Protein AF-A0A447TYF1-F1 (afdb_monomer_lite)

pLDDT: mean 91.15, std 12.7, range [43.66, 98.06]

Organism: Salmonella enterica I (NCBI:txid59201)

Structure (mmCIF, N/CA/C/O backbone):
data_AF-A0A447TYF1-F1
#
_entry.id   AF-A0A447TYF1-F1
#
loop_
_atom_site.group_PDB
_atom_site.id
_atom_site.type_symbol
_atom_site.label_atom_id
_atom_site.label_alt_id
_atom_site.label_comp_id
_atom_site.label_asym_id
_atom_site.label_entity_id
_atom_site.label_seq_id
_atom_site.pdbx_PDB_ins_code
_atom_site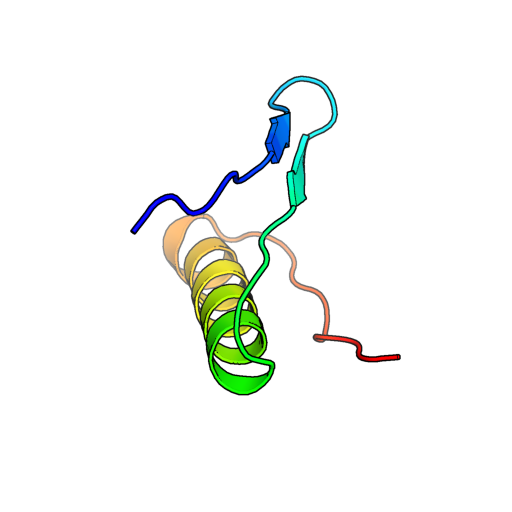.Cartn_x
_atom_site.Cartn_y
_atom_site.Cartn_z
_atom_site.occupancy
_atom_site.B_iso_or_equiv
_atom_site.auth_seq_id
_atom_site.auth_comp_id
_atom_site.auth_asym_id
_atom_site.auth_atom_id
_atom_site.pdbx_PDB_model_num
ATOM 1 N N . MET A 1 1 ? -15.119 6.172 -14.112 1.00 44.34 1 MET A N 1
ATOM 2 C CA . MET A 1 1 ? -14.857 6.071 -12.661 1.00 44.34 1 MET A CA 1
ATOM 3 C C . MET A 1 1 ? -13.376 6.363 -12.477 1.00 44.34 1 MET A C 1
ATOM 5 O O . MET A 1 1 ? -12.560 5.474 -12.660 1.00 44.34 1 MET A O 1
ATOM 9 N N . TYR A 1 2 ? -13.018 7.638 -12.320 1.00 43.66 2 TYR A N 1
ATOM 10 C CA . TYR A 1 2 ? -11.618 8.053 -12.224 1.00 43.66 2 TYR A CA 1
ATOM 11 C C . TYR A 1 2 ? -11.194 7.968 -10.760 1.00 43.66 2 TYR A C 1
ATOM 13 O O . TYR A 1 2 ? -11.679 8.743 -9.942 1.00 43.66 2 TYR A O 1
ATOM 21 N N . THR A 1 3 ? -10.342 6.999 -10.436 1.00 56.44 3 THR A N 1
ATOM 22 C CA . THR A 1 3 ? -9.577 6.943 -9.188 1.00 56.44 3 THR A CA 1
ATOM 23 C C . THR A 1 3 ? -8.248 7.665 -9.430 1.00 56.44 3 THR A C 1
ATOM 25 O O . THR A 1 3 ? -7.340 7.084 -10.018 1.00 56.44 3 THR A O 1
ATOM 28 N N . SER A 1 4 ? -8.125 8.943 -9.066 1.00 56.25 4 SER A N 1
ATOM 29 C CA . SER A 1 4 ? -6.851 9.682 -9.056 1.00 56.25 4 SER A CA 1
ATOM 30 C C . SER A 1 4 ? -5.875 9.108 -8.013 1.00 56.25 4 SER A C 1
ATOM 32 O O . SER A 1 4 ? -5.772 9.589 -6.887 1.00 56.25 4 SER A O 1
ATOM 34 N N . VAL A 1 5 ? -5.196 8.028 -8.375 1.00 83.00 5 VAL A N 1
ATOM 35 C CA . VAL A 1 5 ? -4.144 7.389 -7.576 1.00 83.00 5 VAL A CA 1
ATOM 36 C C . VAL A 1 5 ? -2.845 8.178 -7.745 1.00 83.00 5 VAL A C 1
ATOM 38 O O . VAL A 1 5 ? -2.491 8.543 -8.866 1.00 83.00 5 VAL A O 1
ATOM 41 N N . PHE A 1 6 ? -2.126 8.430 -6.651 1.00 90.75 6 PHE A N 1
ATOM 42 C CA . PHE A 1 6 ? -0.760 8.953 -6.712 1.00 90.75 6 PHE A CA 1
ATOM 43 C C . PHE A 1 6 ? 0.221 7.795 -6.530 1.00 90.75 6 PHE A C 1
ATOM 45 O O . PHE A 1 6 ? 0.164 7.094 -5.522 1.00 90.75 6 PHE A O 1
ATOM 52 N N . LEU A 1 7 ? 1.102 7.591 -7.510 1.00 92.50 7 LEU A N 1
ATOM 53 C CA . LEU A 1 7 ? 2.179 6.605 -7.466 1.00 92.50 7 LEU A CA 1
ATOM 54 C C . LEU A 1 7 ? 3.486 7.331 -7.751 1.00 92.50 7 LEU A C 1
ATOM 56 O O . LEU A 1 7 ? 3.706 7.810 -8.865 1.00 92.50 7 LEU A O 1
ATOM 60 N N . ASP A 1 8 ? 4.356 7.383 -6.750 1.00 94.44 8 ASP A N 1
ATOM 61 C CA . ASP A 1 8 ? 5.679 7.966 -6.879 1.00 94.44 8 ASP A CA 1
ATOM 62 C C . ASP A 1 8 ? 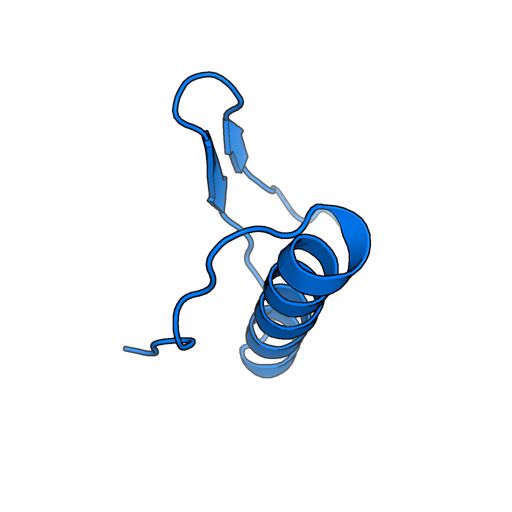6.767 6.902 -6.779 1.00 94.44 8 ASP A C 1
ATOM 64 O O . ASP A 1 8 ? 7.067 6.367 -5.715 1.00 94.44 8 ASP A O 1
ATOM 68 N N . ARG A 1 9 ? 7.408 6.620 -7.914 1.00 94.62 9 ARG A N 1
ATOM 69 C CA . ARG A 1 9 ? 8.504 5.647 -7.991 1.00 94.62 9 ARG A CA 1
ATOM 70 C C . ARG A 1 9 ? 9.830 6.168 -7.436 1.00 94.62 9 ARG A C 1
ATOM 72 O O . ARG A 1 9 ? 10.771 5.389 -7.338 1.00 94.62 9 ARG A O 1
ATOM 79 N N . PHE A 1 10 ? 9.942 7.469 -7.167 1.00 96.12 10 PHE A N 1
ATOM 80 C CA . PHE A 1 10 ? 11.171 8.048 -6.628 1.00 96.12 10 PHE A CA 1
ATOM 81 C C . PHE A 1 10 ? 11.247 7.876 -5.108 1.00 96.12 10 PHE A C 1
ATOM 83 O O . PHE A 1 10 ? 12.279 7.442 -4.607 1.00 96.12 10 PHE A O 1
ATOM 90 N N . SER A 1 11 ? 10.158 8.147 -4.386 1.00 95.81 11 SER A N 1
ATOM 91 C CA . SER A 1 11 ? 10.032 7.896 -2.942 1.00 95.81 11 SER A CA 1
ATOM 92 C C . SER A 1 11 ? 9.489 6.508 -2.597 1.00 95.81 11 SER A C 1
ATOM 94 O O . SER A 1 11 ? 9.664 6.057 -1.469 1.00 95.81 11 SER A O 1
ATOM 96 N N . GLY A 1 12 ? 8.831 5.826 -3.541 1.00 93.62 12 GLY A N 1
ATOM 97 C CA . GLY A 1 12 ? 8.135 4.561 -3.292 1.00 93.62 12 GLY A CA 1
ATOM 98 C C . GLY A 1 12 ? 6.741 4.732 -2.676 1.00 93.62 12 GLY A C 1
ATOM 99 O O . GLY A 1 12 ? 6.203 3.776 -2.122 1.00 93.62 12 GLY A O 1
ATOM 100 N N . ALA A 1 13 ? 6.153 5.930 -2.746 1.00 94.62 13 ALA A N 1
ATOM 101 C CA . ALA A 1 13 ? 4.842 6.213 -2.174 1.00 94.62 13 ALA A CA 1
ATOM 102 C C . ALA A 1 13 ? 3.688 5.799 -3.103 1.00 94.62 13 ALA A C 1
ATOM 104 O O . ALA A 1 13 ? 3.702 6.064 -4.307 1.00 94.62 13 ALA A O 1
ATOM 105 N N . LEU A 1 14 ? 2.645 5.211 -2.515 1.00 93.50 14 LEU A N 1
ATOM 106 C CA . LEU A 1 14 ? 1.371 4.919 -3.166 1.00 93.50 14 LEU A CA 1
ATOM 107 C C . LEU A 1 14 ? 0.233 5.475 -2.307 1.00 93.50 14 LEU A C 1
ATOM 109 O O . LEU A 1 14 ? 0.122 5.134 -1.132 1.00 93.50 14 LEU A O 1
ATOM 113 N N . VAL A 1 15 ? -0.627 6.302 -2.899 1.00 95.06 15 VAL A N 1
ATOM 114 C CA . VAL A 1 15 ? -1.823 6.847 -2.244 1.00 95.06 15 VAL A CA 1
ATOM 115 C C . VAL A 1 15 ? -3.051 6.479 -3.068 1.00 95.06 15 VAL A C 1
ATOM 117 O O . VAL A 1 15 ? -3.162 6.845 -4.241 1.00 95.06 15 VAL A O 1
ATOM 120 N N . ILE A 1 16 ? -3.981 5.764 -2.436 1.00 93.62 16 ILE A N 1
ATOM 121 C CA . ILE A 1 16 ? -5.256 5.327 -3.012 1.00 93.62 16 ILE A CA 1
ATOM 122 C C . ILE A 1 16 ? -6.421 5.886 -2.192 1.00 93.62 16 ILE A C 1
ATOM 124 O O . ILE A 1 16 ? -6.277 6.162 -1.003 1.00 93.62 16 ILE A O 1
ATOM 128 N N . TYR A 1 17 ? -7.586 6.036 -2.816 1.00 93.62 17 TYR A N 1
ATOM 129 C CA . TYR A 1 17 ? -8.813 6.450 -2.137 1.00 93.62 17 TYR A CA 1
ATOM 130 C C . TYR A 1 17 ? -10.009 5.649 -2.646 1.00 93.62 17 TYR A C 1
ATOM 132 O O . TYR A 1 17 ? -10.025 5.158 -3.776 1.00 93.62 17 TYR A O 1
ATOM 140 N N . GLY A 1 18 ? -11.029 5.537 -1.802 1.00 91.00 18 GLY A N 1
ATOM 141 C CA . GLY A 1 18 ? -12.241 4.782 -2.080 1.00 91.00 18 GLY A CA 1
ATOM 142 C C . GLY A 1 18 ? -13.068 4.600 -0.813 1.00 91.00 18 GLY A C 1
ATOM 143 O O . GLY A 1 18 ? -12.846 5.276 0.190 1.00 91.00 18 GLY A O 1
ATOM 144 N N . THR A 1 19 ? -14.023 3.672 -0.853 1.00 94.94 19 THR A N 1
ATOM 145 C CA . THR A 1 19 ? -14.719 3.245 0.370 1.00 94.94 19 THR A CA 1
ATOM 146 C C . THR A 1 19 ? -13.737 2.581 1.332 1.00 94.94 19 THR A C 1
ATOM 148 O O . THR A 1 19 ? -12.769 1.966 0.886 1.00 94.94 19 THR A O 1
ATOM 151 N N . VAL A 1 20 ? -14.006 2.663 2.637 1.00 94.56 20 VAL A N 1
ATOM 152 C CA . VAL A 1 20 ? -13.129 2.094 3.675 1.00 94.56 20 VAL A CA 1
ATOM 153 C C . VAL A 1 20 ? -12.817 0.621 3.394 1.00 94.56 20 VAL A C 1
ATOM 155 O O . VAL A 1 20 ? -11.648 0.261 3.337 1.00 94.56 20 VAL A O 1
ATOM 158 N N . GLY A 1 21 ? -13.839 -0.197 3.114 1.00 94.75 21 GLY A N 1
ATOM 159 C CA . GLY A 1 21 ? -13.643 -1.619 2.811 1.00 94.75 21 GLY A CA 1
ATOM 160 C C . GLY A 1 21 ? -12.860 -1.865 1.517 1.00 94.75 21 GLY A C 1
ATOM 161 O O . GLY A 1 21 ? -12.007 -2.741 1.475 1.00 94.75 21 GLY A O 1
ATOM 162 N N . ALA A 1 22 ? -13.084 -1.062 0.471 1.00 93.81 22 ALA A N 1
ATOM 163 C CA . ALA A 1 22 ? -12.327 -1.203 -0.774 1.00 93.81 2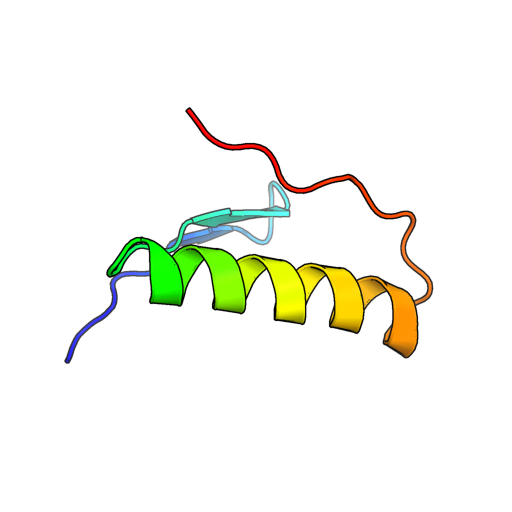2 ALA A CA 1
ATOM 164 C C . ALA A 1 22 ? -10.840 -0.842 -0.604 1.00 93.81 22 ALA A C 1
ATOM 166 O O . ALA A 1 22 ? -9.985 -1.495 -1.197 1.00 93.81 22 ALA A O 1
ATOM 167 N N . VAL A 1 23 ? -10.529 0.190 0.189 1.00 94.88 23 VAL A N 1
ATOM 168 C CA . VAL A 1 23 ? -9.143 0.594 0.478 1.00 94.88 23 VAL A CA 1
ATOM 169 C C . VAL A 1 23 ? -8.452 -0.448 1.352 1.00 94.88 23 VAL A C 1
ATOM 171 O O . VAL A 1 23 ? -7.328 -0.839 1.052 1.00 94.88 23 VAL A O 1
ATOM 174 N N . GLU A 1 24 ? -9.131 -0.924 2.393 1.00 95.88 24 GLU A N 1
ATOM 175 C CA . GLU A 1 24 ? -8.625 -1.961 3.295 1.00 95.88 24 GLU A CA 1
ATOM 176 C C . GLU A 1 24 ? -8.278 -3.245 2.529 1.00 95.88 24 GLU A C 1
ATOM 178 O O . GLU A 1 24 ? -7.151 -3.733 2.629 1.00 95.88 24 GLU A O 1
ATOM 183 N N . GLU A 1 25 ? -9.175 -3.718 1.659 1.00 95.81 25 GLU A N 1
ATOM 184 C CA . GLU A 1 25 ? -8.905 -4.909 0.850 1.00 95.81 25 GLU A CA 1
ATOM 185 C C . GLU A 1 25 ? -7.797 -4.706 -0.182 1.00 95.81 25 GLU A C 1
ATOM 187 O O . GLU A 1 25 ? -6.950 -5.580 -0.377 1.00 95.81 25 GLU A O 1
ATOM 192 N N . ALA A 1 26 ? -7.748 -3.539 -0.826 1.00 95.12 26 ALA A N 1
ATOM 193 C CA . ALA A 1 26 ? -6.677 -3.232 -1.766 1.00 95.12 26 ALA A CA 1
ATOM 194 C C . ALA A 1 26 ? -5.298 -3.247 -1.082 1.00 95.12 26 ALA A C 1
ATOM 196 O O . ALA A 1 26 ? -4.341 -3.793 -1.642 1.00 95.12 26 ALA A O 1
ATOM 197 N N . LEU A 1 27 ? -5.186 -2.696 0.133 1.00 95.56 27 LEU A N 1
ATOM 198 C CA . LEU A 1 27 ? -3.941 -2.706 0.904 1.00 95.56 27 LEU A CA 1
ATOM 199 C C . LEU A 1 27 ? -3.558 -4.129 1.335 1.00 95.56 27 LEU A C 1
ATOM 201 O O . LEU A 1 27 ? -2.413 -4.531 1.118 1.00 95.56 27 LEU A O 1
ATOM 205 N N . LEU A 1 28 ? -4.504 -4.919 1.855 1.00 96.88 28 LEU A N 1
ATOM 206 C CA . LEU A 1 28 ? -4.259 -6.308 2.273 1.00 96.88 28 LEU A CA 1
ATOM 207 C C . LEU A 1 28 ? -3.772 -7.192 1.120 1.00 96.88 28 LEU A C 1
ATOM 209 O O . LEU A 1 28 ? -2.779 -7.914 1.265 1.00 96.88 28 LEU A O 1
ATOM 213 N N . GLN A 1 29 ? -4.431 -7.115 -0.039 1.00 96.31 29 GLN A N 1
ATOM 214 C CA . GLN A 1 29 ? -4.027 -7.867 -1.230 1.00 96.31 29 GLN A CA 1
ATOM 215 C C . GLN A 1 29 ? -2.651 -7.431 -1.742 1.00 96.31 29 GLN A C 1
ATOM 217 O O . GLN A 1 29 ? -1.847 -8.276 -2.140 1.00 96.31 29 GLN A O 1
ATOM 222 N N . THR A 1 30 ? -2.348 -6.132 -1.693 1.00 95.50 30 THR A N 1
ATOM 223 C CA . THR A 1 30 ? -1.052 -5.605 -2.142 1.00 95.50 30 THR A CA 1
ATOM 224 C C . THR A 1 30 ? 0.083 -6.094 -1.245 1.00 95.50 30 THR A C 1
ATOM 226 O O . THR A 1 30 ? 1.045 -6.671 -1.749 1.00 95.50 30 THR A O 1
ATOM 229 N N . VAL A 1 31 ? -0.037 -5.944 0.078 1.00 96.31 31 VAL A N 1
ATOM 230 C CA . VAL A 1 31 ? 0.992 -6.380 1.043 1.00 96.31 31 VAL A CA 1
ATOM 231 C C . VAL A 1 31 ? 1.204 -7.896 0.957 1.00 96.31 31 VAL A C 1
ATOM 233 O O . VAL A 1 31 ? 2.340 -8.359 0.840 1.00 96.31 31 VAL A O 1
ATOM 236 N N . SER A 1 32 ? 0.119 -8.674 0.900 1.00 96.81 32 SER A N 1
ATOM 237 C CA . SER A 1 32 ? 0.189 -10.134 0.743 1.00 96.81 32 SER A CA 1
ATOM 238 C C . SER A 1 32 ? 0.843 -10.546 -0.580 1.00 96.81 32 SER A C 1
ATOM 240 O O . SER A 1 32 ? 1.647 -11.480 -0.622 1.00 96.81 32 SER A O 1
ATOM 242 N N . GLY A 1 33 ? 0.528 -9.845 -1.673 1.00 96.94 33 GLY A N 1
A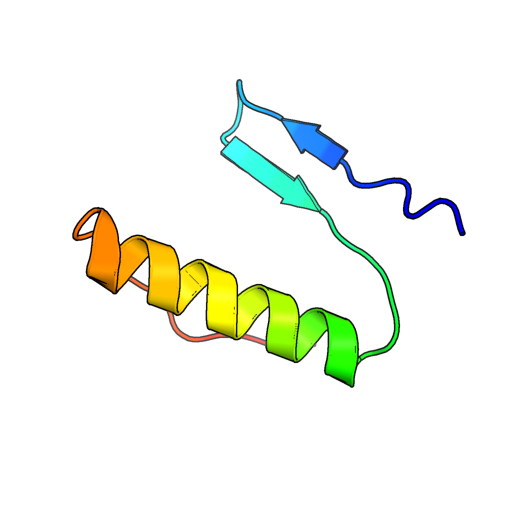TOM 243 C CA . GLY A 1 33 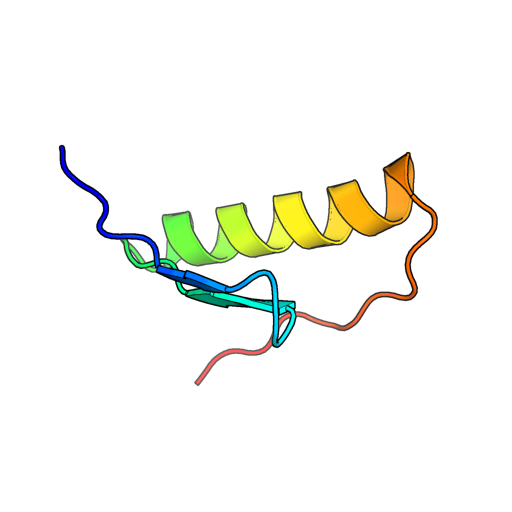? 1.118 -10.072 -2.989 1.00 96.94 33 GLY A CA 1
ATOM 244 C C . GLY A 1 33 ? 2.618 -9.787 -3.021 1.00 96.94 33 GLY A C 1
ATOM 245 O O . GLY A 1 33 ? 3.375 -10.611 -3.535 1.00 96.94 33 GLY A O 1
ATOM 246 N N . LEU A 1 34 ? 3.056 -8.673 -2.424 1.00 96.94 34 LEU A N 1
ATOM 247 C CA . LEU A 1 34 ? 4.475 -8.315 -2.312 1.00 96.94 34 LEU A CA 1
ATOM 248 C C . LEU A 1 34 ? 5.262 -9.369 -1.520 1.00 96.94 34 LEU A C 1
ATOM 250 O O . LEU A 1 34 ? 6.340 -9.781 -1.949 1.00 96.94 34 LEU A O 1
ATOM 254 N N . GLY A 1 35 ? 4.708 -9.866 -0.413 1.00 97.19 35 GLY A N 1
ATOM 255 C CA . GLY A 1 35 ? 5.338 -10.935 0.366 1.00 97.19 35 GLY A CA 1
ATOM 256 C C . GLY A 1 35 ? 5.418 -12.248 -0.404 1.00 97.19 35 GLY A C 1
ATOM 257 O O . GLY A 1 35 ? 6.483 -12.847 -0.511 1.00 97.19 35 GLY A O 1
ATOM 258 N N . ARG A 1 36 ? 4.307 -12.681 -1.008 1.00 97.69 36 ARG A N 1
ATOM 259 C CA . ARG A 1 36 ? 4.231 -13.978 -1.696 1.00 97.69 36 ARG A CA 1
ATOM 260 C C . ARG A 1 36 ? 5.062 -14.040 -2.978 1.00 97.69 36 ARG A C 1
ATOM 262 O O . ARG A 1 36 ? 5.628 -15.084 -3.276 1.00 97.69 36 ARG A O 1
ATOM 269 N N . LEU A 1 37 ? 5.067 -12.969 -3.772 1.00 98.06 37 LEU A N 1
ATOM 270 C CA . LEU A 1 37 ? 5.669 -12.977 -5.110 1.00 98.06 37 LEU A CA 1
ATOM 271 C C . LEU A 1 37 ? 7.113 -12.479 -5.114 1.00 98.06 37 LEU A C 1
ATOM 273 O O . LEU A 1 37 ? 7.904 -12.930 -5.937 1.00 98.06 37 LEU A O 1
ATOM 277 N N . LEU A 1 38 ? 7.445 -11.542 -4.226 1.00 97.06 38 LEU A N 1
ATOM 278 C CA . LEU A 1 38 ? 8.735 -10.849 -4.227 1.00 97.06 38 LEU A CA 1
ATOM 279 C C . LEU A 1 38 ? 9.522 -11.050 -2.926 1.00 97.06 38 LEU A C 1
ATO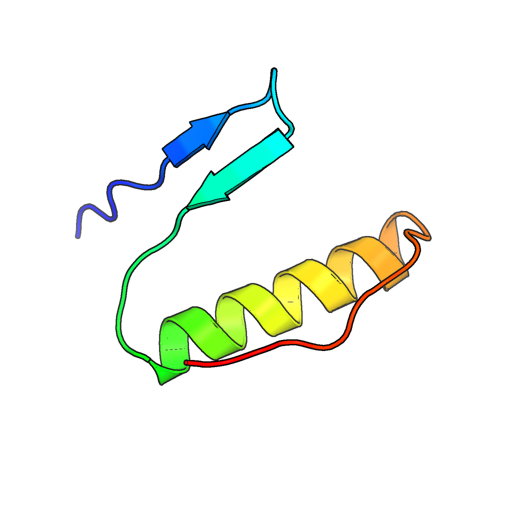M 281 O O . LEU A 1 38 ? 10.635 -10.544 -2.817 1.00 97.06 38 LEU A O 1
ATOM 285 N N . ASN A 1 39 ? 8.971 -11.790 -1.956 1.00 96.50 39 ASN A N 1
ATOM 286 C CA . ASN A 1 39 ? 9.593 -12.070 -0.661 1.00 96.50 39 ASN A CA 1
ATOM 287 C C . ASN A 1 39 ? 9.971 -10.799 0.124 1.00 96.50 39 ASN A C 1
ATOM 289 O O . ASN A 1 39 ? 11.032 -10.720 0.742 1.00 96.50 39 ASN A O 1
ATOM 293 N N . PHE A 1 40 ? 9.104 -9.782 0.069 1.00 96.19 40 PHE A N 1
ATOM 294 C CA . PHE A 1 40 ? 9.259 -8.554 0.849 1.00 96.19 40 PHE A CA 1
ATOM 295 C C . PHE A 1 40 ? 9.011 -8.808 2.341 1.00 96.19 40 PHE A C 1
ATOM 297 O O . PHE A 1 40 ? 8.122 -9.576 2.710 1.00 96.19 40 PHE A O 1
ATOM 304 N N . THR A 1 41 ? 9.737 -8.093 3.202 1.00 96.69 41 THR A N 1
ATOM 305 C CA . THR A 1 41 ? 9.399 -7.988 4.628 1.00 96.69 41 THR A CA 1
ATOM 306 C C . THR A 1 41 ? 8.125 -7.157 4.783 1.00 96.69 41 THR A C 1
ATOM 308 O O . THR A 1 41 ? 8.039 -6.057 4.238 1.00 96.69 41 THR A O 1
ATOM 311 N N . LEU A 1 42 ? 7.135 -7.683 5.506 1.00 95.62 42 LEU A N 1
ATOM 312 C CA . LEU A 1 42 ? 5.796 -7.095 5.605 1.00 95.62 42 LEU A CA 1
ATOM 313 C C . LEU A 1 42 ? 5.567 -6.382 6.941 1.00 95.62 42 LEU A C 1
ATOM 315 O O . LEU A 1 42 ? 6.209 -6.696 7.941 1.00 95.62 42 LEU A O 1
ATOM 319 N N . CYS A 1 43 ? 4.595 -5.470 6.945 1.00 95.50 43 CYS A N 1
ATOM 320 C CA . CYS A 1 43 ? 4.094 -4.777 8.130 1.00 95.50 43 CYS A CA 1
ATOM 321 C C . CYS A 1 43 ? 2.602 -5.080 8.332 1.00 95.50 43 CYS A C 1
ATOM 323 O O . CYS A 1 43 ? 1.895 -5.390 7.370 1.00 95.50 43 CYS A O 1
ATOM 325 N N . GLU A 1 44 ? 2.120 -4.949 9.568 1.00 95.69 44 GLU A N 1
ATOM 326 C CA . GLU A 1 44 ? 0.686 -5.015 9.866 1.00 95.69 44 GLU A CA 1
ATOM 327 C C . GLU A 1 44 ? -0.048 -3.781 9.320 1.00 95.69 44 GLU A C 1
ATOM 329 O O . GLU A 1 44 ? 0.487 -2.668 9.320 1.00 95.69 44 GLU A O 1
ATOM 334 N N . LEU A 1 45 ? -1.284 -3.976 8.849 1.00 94.38 45 LEU A N 1
ATOM 335 C CA . LEU A 1 45 ? -2.131 -2.880 8.385 1.00 94.38 45 LEU A CA 1
ATOM 336 C C . LEU A 1 45 ? -2.615 -2.047 9.581 1.00 94.38 45 LEU A C 1
ATOM 338 O O . LEU A 1 45 ? -3.185 -2.586 10.527 1.00 94.38 45 LEU A O 1
ATOM 342 N N . THR A 1 46 ? -2.438 -0.727 9.513 1.00 96.12 46 THR A N 1
ATOM 343 C CA . THR A 1 46 ? -2.883 0.219 10.546 1.00 96.12 46 THR A CA 1
ATOM 344 C C . THR A 1 46 ? -4.045 1.088 10.054 1.00 96.12 46 THR A C 1
ATOM 346 O O . THR A 1 46 ? -4.213 1.309 8.853 1.00 96.12 46 THR A O 1
ATOM 349 N N . LYS A 1 47 ? -4.871 1.581 10.988 1.00 93.25 47 LYS A N 1
ATOM 350 C CA . LYS A 1 47 ? -6.046 2.427 10.722 1.00 93.25 47 LYS A CA 1
ATOM 351 C C . LYS A 1 47 ? -6.121 3.570 11.737 1.00 93.25 47 LYS A C 1
ATOM 353 O O . LYS A 1 47 ? -5.734 3.386 12.890 1.00 93.25 47 LYS A O 1
ATOM 358 N N . SER A 1 48 ? -6.599 4.735 11.305 1.00 91.12 48 SER A N 1
ATOM 359 C CA . SER A 1 48 ? -6.806 5.940 12.127 1.00 91.12 48 SER A CA 1
ATOM 360 C C . SER A 1 48 ? -8.245 6.425 12.046 1.00 91.12 48 SER A C 1
ATOM 362 O O . SER A 1 48 ? -8.921 6.080 11.049 1.00 91.12 48 SER A O 1
#

Radius of gyration: 11.82 Å; chains: 1; bounding box: 26×24×25 Å

Sequence (48 aa):
MYTSVFLDRFSGALVIYGTVGAVEEALLQTVSGLGRLLNFTLCELTKS

Foldseek 3Di:
DDFPWDADPVVRDTDTDDPPVVVVVVVVCVQVCCCVPVVDDGDDDDDD

Secondary structure (DSSP, 8-state):
-----EEETTTTEEE--S-HHHHHHHHHHHHHHHHHHH----------

InterPro domains:
  IPR009307 Bacterial microcompartment shell protein EutS/PduU/CutR [PTHR40449] (6-48)
  IPR037233 CcmK-like superfamily [G3DSA:3.30.70.1710] (3-48)